Protein AF-A0A345YAT4-F1 (afdb_monomer_lite)

Foldseek 3Di:
DDDPDDPVRVVVVVVPDDPDPDPVLVVVVVVCVVVVQDWDAFDPVDPPGFGTHRVVVRDTHHDDDPPDDPPPPDD

pLDDT: mean 79.28, std 13.4, range [42.62, 93.38]

Radius of gyration: 16.83 Å; chains: 1; bounding box: 40×44×39 Å

Secondary structure (DSSP, 8-state):
----S-HHHHHHHHHT--SSS-HHHHHHHHHHHHTT---EE--TTSTT--SEEEGGGTEEE------S-------

Organism: NCBI:txid2182384

Sequence (75 aa):
MTDTLSTAERSKRMGLVRSRDTKPEMIIRRLVHSMGYRYRLHAPELPGRPDLVFRPRKRVVFVHDCSAYHRLRSE

InterPro domains:
  IPR004603 DNA mismatch endonuclease VSR [PF03852] (2-67)
  IPR011335 Restriction endonuclease type II-like [SSF52980] (3-71)

Structure (mmCIF, N/CA/C/O backbone):
data_AF-A0A345YAT4-F1
#
_entry.id   AF-A0A345YAT4-F1
#
loop_
_atom_site.group_PDB
_atom_site.id
_atom_site.type_symbol
_atom_site.label_atom_id
_atom_site.label_alt_id
_atom_site.label_comp_id
_atom_site.label_asym_id
_atom_site.label_entity_id
_atom_site.label_seq_id
_atom_site.pdbx_PDB_ins_code
_atom_site.Cartn_x
_atom_site.Cartn_y
_atom_site.Cartn_z
_atom_site.occupancy
_atom_site.B_iso_or_equiv
_atom_site.auth_seq_id
_atom_site.auth_comp_id
_atom_site.auth_asym_id
_atom_site.auth_atom_id
_atom_site.pdbx_PDB_model_num
ATOM 1 N N . MET A 1 1 ? 24.677 -17.708 -12.583 1.00 49.81 1 MET A N 1
ATOM 2 C CA . MET A 1 1 ? 23.318 -17.590 -13.155 1.00 49.81 1 MET A CA 1
ATOM 3 C C . MET A 1 1 ? 23.413 -16.668 -14.352 1.00 49.81 1 MET A C 1
ATOM 5 O O . MET A 1 1 ? 23.906 -15.562 -14.183 1.00 49.81 1 MET A O 1
ATOM 9 N N . THR A 1 2 ? 23.023 -17.130 -15.536 1.00 64.19 2 THR A N 1
ATOM 10 C CA . THR A 1 2 ? 23.116 -16.344 -16.774 1.00 64.19 2 THR A CA 1
ATOM 11 C C . THR A 1 2 ? 21.766 -15.692 -17.029 1.00 64.19 2 THR A C 1
ATOM 13 O O . THR A 1 2 ? 20.739 -16.370 -16.972 1.00 64.19 2 THR A O 1
ATOM 16 N N . ASP A 1 3 ? 21.761 -14.380 -17.253 1.00 70.81 3 ASP A N 1
ATOM 17 C CA . ASP A 1 3 ? 20.574 -13.690 -17.748 1.00 70.81 3 ASP A CA 1
ATOM 18 C C . ASP A 1 3 ? 20.178 -14.305 -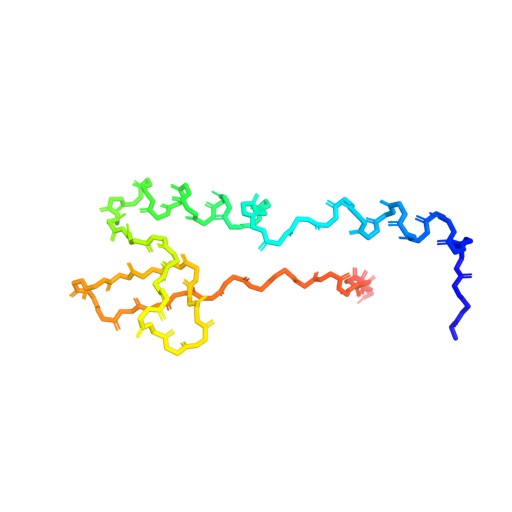19.090 1.00 70.81 3 ASP A C 1
ATOM 20 O O . ASP A 1 3 ? 20.978 -14.346 -20.021 1.00 70.81 3 ASP A O 1
ATOM 24 N N . T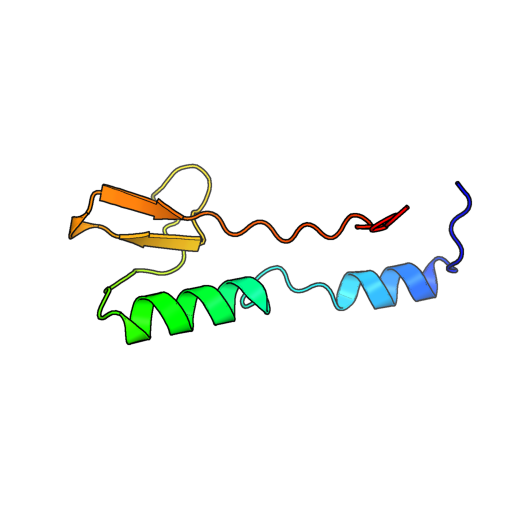HR A 1 4 ? 18.964 -14.838 -19.161 1.00 83.69 4 THR A N 1
ATOM 25 C CA . THR A 1 4 ? 18.410 -15.422 -20.388 1.00 83.69 4 THR A CA 1
ATOM 26 C C . THR A 1 4 ? 17.838 -14.357 -21.319 1.00 83.69 4 THR A C 1
ATOM 28 O O . THR A 1 4 ? 17.430 -14.689 -22.427 1.00 83.69 4 THR A O 1
ATOM 31 N N . LEU A 1 5 ? 17.793 -13.094 -20.882 1.00 83.00 5 LEU A N 1
ATOM 32 C CA . LEU A 1 5 ? 17.233 -11.974 -21.627 1.00 83.00 5 LEU A CA 1
ATOM 33 C C . LEU A 1 5 ? 18.335 -11.040 -22.125 1.00 83.00 5 LEU A C 1
ATOM 35 O O . LEU A 1 5 ? 19.328 -10.794 -21.443 1.00 83.00 5 LEU A O 1
ATOM 39 N N . SER A 1 6 ? 18.121 -10.450 -23.296 1.00 86.38 6 SER A N 1
ATOM 40 C CA . SER A 1 6 ? 18.902 -9.294 -23.730 1.00 86.38 6 SER A CA 1
ATOM 41 C C . SER A 1 6 ? 18.582 -8.063 -22.871 1.00 86.38 6 SER A C 1
ATOM 43 O O . SER A 1 6 ? 17.500 -7.934 -22.285 1.00 86.38 6 SER A O 1
ATOM 45 N N . THR A 1 7 ? 19.497 -7.093 -22.840 1.00 85.19 7 THR A N 1
ATOM 46 C CA . THR A 1 7 ? 19.324 -5.824 -22.110 1.00 85.19 7 THR A CA 1
ATOM 47 C C . THR A 1 7 ? 18.021 -5.102 -22.477 1.00 85.19 7 THR A C 1
ATOM 49 O O . THR A 1 7 ? 17.338 -4.560 -21.604 1.00 85.19 7 THR A O 1
ATOM 52 N N . ALA A 1 8 ? 17.637 -5.127 -23.757 1.00 88.19 8 ALA A N 1
ATOM 53 C CA . ALA A 1 8 ? 16.411 -4.499 -24.245 1.00 88.19 8 ALA A CA 1
ATOM 54 C C . ALA A 1 8 ? 15.151 -5.226 -23.744 1.00 88.19 8 ALA A C 1
ATOM 56 O O . ALA A 1 8 ? 14.203 -4.586 -23.284 1.00 88.19 8 ALA A O 1
ATOM 57 N N . GLU A 1 9 ? 15.150 -6.561 -23.768 1.00 86.06 9 GLU A N 1
ATOM 58 C CA . GLU A 1 9 ? 14.040 -7.377 -23.265 1.00 86.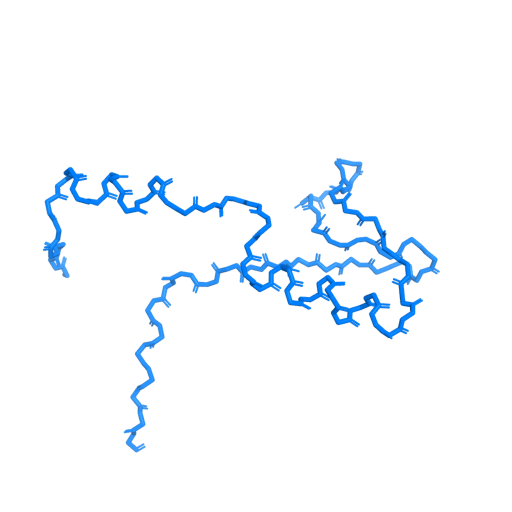06 9 GLU A CA 1
ATOM 59 C C . GLU A 1 9 ? 13.867 -7.227 -21.755 1.00 86.06 9 GLU A C 1
ATOM 61 O O . GLU A 1 9 ? 12.741 -7.099 -21.269 1.00 86.06 9 GLU A O 1
ATOM 66 N N . ARG A 1 10 ? 14.977 -7.175 -21.012 1.00 84.75 10 ARG A N 1
ATOM 67 C CA . ARG A 1 10 ? 14.977 -6.890 -19.577 1.00 84.75 10 ARG A CA 1
ATOM 68 C C . ARG A 1 10 ? 14.383 -5.517 -19.291 1.00 84.75 10 ARG A C 1
ATOM 70 O O . ARG A 1 10 ? 13.486 -5.422 -18.460 1.00 84.75 10 ARG A O 1
ATOM 77 N N . SER A 1 11 ? 14.843 -4.474 -19.981 1.00 84.25 11 SER A N 1
ATOM 78 C CA . SER A 1 11 ? 14.334 -3.108 -19.802 1.00 84.25 11 SER A CA 1
ATOM 79 C C . SER A 1 11 ? 12.827 -3.030 -20.066 1.00 84.25 11 SER A C 1
ATOM 81 O O . SER A 1 11 ? 12.068 -2.540 -19.227 1.00 84.25 11 SER A O 1
ATOM 83 N N . LYS A 1 12 ? 12.361 -3.638 -21.166 1.00 86.88 12 LYS A N 1
ATOM 84 C CA . LYS A 1 12 ? 10.932 -3.735 -21.493 1.00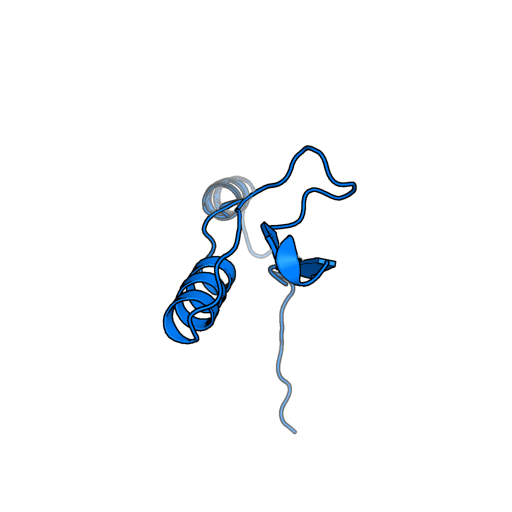 86.88 12 LYS A CA 1
ATOM 85 C C . LYS A 1 12 ? 10.146 -4.470 -20.406 1.00 86.88 12 LYS A C 1
ATOM 87 O O . LYS A 1 12 ? 9.071 -4.020 -20.022 1.00 86.88 12 LYS A O 1
ATOM 92 N N . ARG A 1 13 ? 10.672 -5.587 -19.893 1.00 82.62 13 ARG A N 1
ATOM 93 C CA . ARG A 1 13 ? 10.017 -6.393 -18.851 1.00 82.62 13 ARG A CA 1
ATOM 94 C C . ARG A 1 13 ? 9.952 -5.658 -17.513 1.00 82.62 13 ARG A C 1
ATOM 96 O O . ARG A 1 13 ? 8.902 -5.664 -16.880 1.00 82.62 13 ARG A O 1
ATOM 103 N N . MET A 1 14 ? 11.032 -4.990 -17.113 1.00 80.06 14 MET A N 1
ATOM 104 C CA . MET A 1 14 ? 11.077 -4.175 -15.896 1.00 80.06 14 MET A CA 1
ATOM 105 C C . MET A 1 14 ? 10.145 -2.962 -15.988 1.00 80.06 14 MET A C 1
ATOM 107 O O . MET A 1 14 ? 9.497 -2.632 -15.002 1.00 80.06 14 MET A O 1
ATOM 111 N N . GLY A 1 15 ? 9.988 -2.358 -17.172 1.00 80.31 15 GLY A N 1
ATOM 112 C CA . GLY A 1 15 ? 9.030 -1.270 -17.400 1.00 80.31 1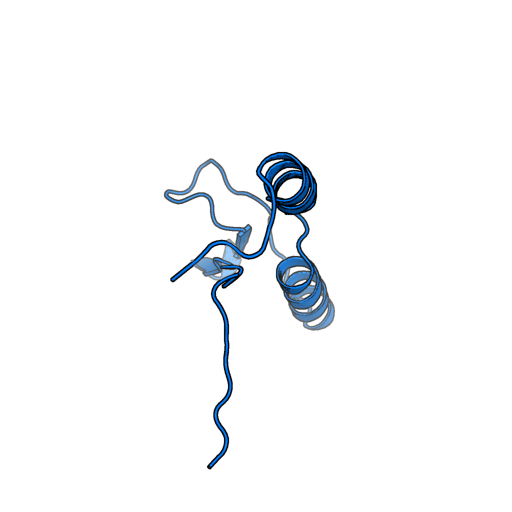5 GLY A CA 1
ATOM 113 C C . GLY A 1 15 ? 7.555 -1.670 -17.239 1.00 80.31 15 GLY A C 1
ATOM 114 O O . GLY A 1 15 ? 6.707 -0.806 -17.031 1.00 80.31 15 GLY A O 1
ATOM 115 N N . LEU A 1 16 ? 7.234 -2.969 -17.297 1.00 80.31 16 LEU A N 1
ATOM 116 C CA . LEU A 1 16 ? 5.883 -3.484 -17.039 1.00 80.31 16 LEU A CA 1
ATOM 117 C C . LEU A 1 16 ? 5.597 -3.693 -15.545 1.00 80.31 16 LEU A C 1
ATOM 119 O O . LEU A 1 16 ? 4.433 -3.850 -15.165 1.00 80.31 16 LEU A O 1
ATOM 123 N N . VAL A 1 17 ? 6.630 -3.715 -14.699 1.00 78.00 17 VAL A N 1
ATOM 124 C CA . VAL A 1 17 ? 6.475 -3.878 -13.252 1.00 78.00 17 VAL A CA 1
ATOM 125 C C . VAL A 1 17 ? 5.928 -2.572 -12.682 1.00 78.00 17 VAL A C 1
ATOM 127 O O . VAL A 1 17 ? 6.616 -1.556 -12.620 1.00 78.00 17 VAL A O 1
ATOM 130 N N . ARG A 1 18 ? 4.654 -2.589 -12.284 1.00 71.62 18 ARG A N 1
ATOM 131 C CA . ARG A 1 18 ? 4.007 -1.443 -11.640 1.00 71.62 18 ARG A CA 1
ATOM 132 C C . ARG A 1 18 ? 4.421 -1.376 -10.173 1.00 71.62 18 ARG A C 1
ATOM 134 O O . ARG A 1 18 ? 4.456 -2.394 -9.497 1.00 71.62 18 ARG A O 1
ATOM 141 N N . SER A 1 19 ? 4.670 -0.166 -9.684 1.00 71.38 19 SER A N 1
ATOM 142 C CA . SER A 1 19 ? 4.977 0.109 -8.275 1.00 71.38 19 SER A CA 1
ATOM 143 C C . SER A 1 19 ? 3.739 0.284 -7.386 1.00 71.38 19 SER A C 1
ATOM 145 O O . SER A 1 19 ? 3.886 0.446 -6.181 1.00 71.38 19 SER A O 1
ATOM 147 N N . ARG A 1 20 ? 2.537 0.304 -7.975 1.00 73.56 20 ARG A N 1
ATOM 148 C CA . ARG A 1 20 ? 1.246 0.538 -7.308 1.00 73.56 20 ARG A CA 1
ATOM 149 C C . ARG A 1 20 ? 0.116 -0.168 -8.046 1.00 73.56 20 ARG A C 1
ATOM 151 O O . ARG A 1 20 ? 0.252 -0.443 -9.245 1.00 73.56 20 ARG A O 1
ATOM 158 N N . ASP A 1 21 ? -0.987 -0.401 -7.344 1.00 78.31 21 ASP A N 1
ATOM 159 C CA . ASP A 1 21 ? -2.173 -1.103 -7.838 1.00 78.31 21 ASP A CA 1
ATOM 160 C C . ASP A 1 21 ? -1.808 -2.476 -8.421 1.00 78.31 21 ASP A C 1
ATOM 162 O O . ASP A 1 21 ? -2.326 -2.913 -9.457 1.00 78.31 21 ASP A O 1
ATOM 166 N N . THR A 1 22 ? -0.858 -3.159 -7.779 1.00 82.75 22 THR A N 1
ATOM 167 C CA . THR A 1 22 ? -0.451 -4.493 -8.207 1.00 82.75 22 THR A CA 1
ATOM 168 C C . THR A 1 22 ? -1.585 -5.485 -7.959 1.00 82.75 22 THR A C 1
ATOM 170 O O . THR A 1 22 ? -2.517 -5.246 -7.186 1.00 82.75 22 THR A O 1
ATOM 173 N N . LYS A 1 23 ? -1.549 -6.628 -8.651 1.00 83.06 23 LYS A N 1
ATOM 174 C CA . LYS A 1 23 ? -2.580 -7.664 -8.496 1.00 83.06 23 LYS A CA 1
ATOM 175 C C . LYS A 1 23 ? -2.809 -8.064 -7.026 1.00 83.06 23 LYS A C 1
ATOM 177 O O . LYS A 1 23 ? -3.978 -8.080 -6.635 1.00 83.06 23 LYS A O 1
ATOM 182 N N . PRO A 1 24 ? -1.779 -8.361 -6.205 1.00 84.12 24 PRO A N 1
ATOM 183 C CA . PRO A 1 24 ? -2.012 -8.694 -4.800 1.00 84.12 24 PRO A CA 1
ATOM 184 C C . PRO A 1 24 ? -2.560 -7.516 -3.994 1.00 84.12 24 PRO A C 1
ATOM 186 O O . PRO A 1 24 ? -3.475 -7.720 -3.196 1.00 84.12 24 PRO A O 1
ATOM 189 N N . GLU A 1 25 ? -2.096 -6.287 -4.243 1.00 86.12 25 GLU A N 1
ATOM 190 C CA . GLU A 1 25 ? -2.637 -5.092 -3.586 1.00 86.12 25 GLU A CA 1
ATOM 191 C C . GLU A 1 25 ? -4.146 -4.955 -3.851 1.00 86.12 25 GLU A C 1
ATOM 193 O O . GLU A 1 25 ? -4.945 -4.777 -2.928 1.00 86.12 25 GLU A O 1
ATOM 198 N N . MET A 1 26 ? -4.563 -5.139 -5.107 1.00 87.56 26 MET A N 1
ATOM 199 C CA . MET A 1 26 ? -5.966 -5.075 -5.513 1.00 87.56 26 MET A CA 1
ATOM 200 C C . MET A 1 26 ? -6.822 -6.194 -4.909 1.00 87.56 26 MET A C 1
ATOM 202 O O . MET A 1 26 ? -7.976 -5.949 -4.548 1.00 87.56 26 MET A O 1
ATOM 206 N N . ILE A 1 27 ? -6.283 -7.411 -4.776 1.00 89.38 27 ILE A N 1
ATOM 207 C CA . ILE A 1 27 ? -6.978 -8.530 -4.120 1.00 89.38 27 ILE A CA 1
ATOM 208 C C . ILE A 1 27 ? -7.234 -8.196 -2.651 1.00 89.38 27 ILE A C 1
ATOM 210 O O . ILE A 1 27 ? -8.375 -8.288 -2.196 1.00 89.38 27 ILE A O 1
ATOM 214 N N . ILE A 1 28 ? -6.204 -7.747 -1.929 1.00 89.38 28 ILE A N 1
ATOM 215 C CA . ILE A 1 28 ? -6.328 -7.388 -0.514 1.00 89.38 28 ILE A CA 1
ATOM 216 C C . ILE A 1 28 ? -7.335 -6.248 -0.363 1.00 89.38 28 ILE A C 1
ATOM 218 O O . ILE A 1 28 ? -8.269 -6.365 0.425 1.00 89.38 28 ILE A O 1
ATOM 222 N N . ARG A 1 29 ? -7.225 -5.188 -1.173 1.00 90.12 29 ARG A N 1
ATOM 223 C CA . ARG A 1 29 ? -8.153 -4.044 -1.168 1.00 90.12 29 ARG A CA 1
ATOM 224 C C . ARG A 1 29 ? -9.612 -4.452 -1.330 1.00 90.12 29 ARG A C 1
ATOM 226 O O . ARG A 1 29 ? -10.468 -3.909 -0.628 1.00 90.12 29 ARG A O 1
ATOM 233 N N . ARG A 1 30 ? -9.898 -5.392 -2.235 1.00 90.94 30 ARG A N 1
ATOM 234 C CA . ARG A 1 30 ? -11.248 -5.940 -2.434 1.00 90.94 30 ARG A CA 1
ATOM 235 C C . ARG A 1 30 ? -11.702 -6.753 -1.227 1.00 90.94 30 ARG A C 1
ATOM 237 O O . ARG A 1 30 ? -12.821 -6.546 -0.776 1.00 90.94 30 ARG A O 1
ATOM 244 N N . LEU A 1 31 ? -10.828 -7.597 -0.680 1.00 91.69 31 LEU A N 1
ATOM 245 C CA . LEU A 1 31 ? -11.116 -8.446 0.477 1.00 91.69 31 LEU A CA 1
ATOM 246 C C . LEU A 1 31 ? -11.456 -7.626 1.729 1.00 91.69 31 LEU A C 1
ATOM 248 O O . LEU A 1 31 ? -12.500 -7.830 2.347 1.00 91.69 31 LEU A O 1
ATOM 252 N N . VAL A 1 32 ? -10.611 -6.658 2.098 1.00 91.25 32 VAL A N 1
ATOM 253 C CA . VAL A 1 32 ? -10.896 -5.814 3.269 1.00 91.25 32 VAL A CA 1
ATOM 254 C C . VAL A 1 32 ? -12.131 -4.945 3.056 1.00 91.25 32 VAL A C 1
ATOM 256 O O . VAL A 1 32 ? -12.896 -4.748 3.998 1.00 91.25 32 VAL A O 1
ATOM 259 N N . HIS A 1 33 ? -12.377 -4.482 1.827 1.00 90.56 33 HIS A N 1
ATOM 260 C CA . HIS A 1 33 ? -13.601 -3.750 1.512 1.00 90.56 33 HIS A CA 1
ATOM 261 C C . HIS A 1 33 ? -14.851 -4.637 1.635 1.00 90.56 33 HIS A C 1
ATOM 263 O O . HIS A 1 33 ? -15.833 -4.207 2.237 1.00 90.56 33 HIS A O 1
ATOM 269 N N . SER A 1 34 ? -14.821 -5.880 1.135 1.00 93.38 34 SER A N 1
ATOM 270 C CA . SER A 1 34 ? -15.946 -6.820 1.265 1.00 93.38 34 SER A CA 1
ATOM 271 C C . SER A 1 34 ? -16.208 -7.236 2.712 1.00 93.38 34 SER A C 1
ATOM 273 O O . SER A 1 34 ? -17.346 -7.502 3.074 1.00 93.38 34 SER A O 1
ATOM 275 N N . MET A 1 35 ? -15.177 -7.238 3.560 1.00 91.06 35 MET A N 1
ATOM 276 C CA . MET A 1 35 ? -15.302 -7.464 5.005 1.00 91.06 35 MET A CA 1
ATOM 277 C C . MET A 1 35 ? -15.811 -6.227 5.778 1.00 91.06 35 MET A C 1
ATOM 279 O O . MET A 1 35 ? -15.912 -6.265 7.002 1.00 91.06 35 MET A O 1
ATOM 283 N N . GLY A 1 36 ? -16.104 -5.109 5.101 1.00 91.69 36 GLY A N 1
ATOM 284 C CA . GLY A 1 36 ? -16.607 -3.882 5.730 1.00 91.69 36 GLY A CA 1
ATOM 285 C C . GLY A 1 36 ? -15.530 -3.025 6.406 1.00 91.69 36 GLY A C 1
ATOM 286 O O . GLY A 1 36 ? -15.846 -2.067 7.120 1.00 91.69 36 GLY A O 1
ATOM 287 N N . TYR A 1 37 ? -14.246 -3.323 6.192 1.00 88.94 37 TYR A N 1
ATOM 288 C CA . TYR A 1 37 ? -13.167 -2.510 6.735 1.00 88.94 37 TYR A CA 1
ATOM 289 C C . TYR A 1 37 ? -12.966 -1.240 5.907 1.00 88.94 37 TYR A C 1
ATOM 291 O O . TYR A 1 37 ? -12.708 -1.271 4.705 1.00 88.94 37 TYR A O 1
ATOM 299 N N . ARG A 1 38 ? -13.008 -0.093 6.589 1.00 88.69 38 ARG A N 1
ATOM 300 C CA . ARG A 1 38 ? -12.564 1.188 6.035 1.00 88.69 38 ARG A CA 1
ATOM 301 C C . ARG A 1 38 ? -11.052 1.313 6.205 1.00 88.69 38 ARG A C 1
ATOM 303 O O . ARG A 1 38 ? -10.538 1.152 7.314 1.00 88.69 38 ARG A O 1
ATOM 310 N N . TYR A 1 39 ? -10.365 1.630 5.116 1.00 90.69 39 TYR A N 1
ATOM 311 C CA . TYR A 1 39 ? -8.928 1.877 5.082 1.00 90.69 39 TYR A CA 1
ATOM 312 C C . TYR A 1 39 ? -8.630 3.178 4.341 1.00 90.69 39 TYR A C 1
ATOM 314 O O . TYR A 1 39 ? -9.439 3.662 3.549 1.00 90.69 39 TYR A O 1
ATOM 322 N N . ARG A 1 40 ? -7.452 3.741 4.602 1.00 88.25 40 ARG A N 1
ATOM 323 C CA . ARG A 1 40 ? -6.841 4.768 3.759 1.00 88.25 40 ARG A CA 1
ATOM 324 C C . ARG A 1 40 ? -5.681 4.154 2.995 1.00 88.25 40 ARG A C 1
ATOM 326 O O . ARG A 1 40 ? -4.957 3.331 3.551 1.00 88.25 40 ARG A O 1
ATOM 333 N N . LEU A 1 41 ? -5.544 4.558 1.741 1.00 86.06 41 LEU A N 1
ATOM 334 C CA . LEU A 1 41 ? -4.410 4.203 0.898 1.00 86.06 41 LEU A CA 1
ATOM 335 C C . LEU A 1 41 ? -3.305 5.229 1.087 1.00 86.06 41 LEU A C 1
ATOM 337 O O . LEU A 1 41 ? -3.618 6.407 1.257 1.00 86.06 41 LEU A O 1
ATOM 341 N N . HIS A 1 42 ? -2.058 4.761 1.038 1.00 72.81 42 HIS A N 1
ATOM 342 C CA . HIS A 1 42 ? -0.843 5.575 1.010 1.00 72.81 42 HIS A CA 1
ATOM 343 C C . HIS A 1 42 ? -0.847 6.704 2.049 1.00 72.81 42 HIS A C 1
ATOM 345 O O . HIS A 1 42 ? -1.210 7.841 1.757 1.00 72.81 42 HIS A O 1
ATOM 351 N N . ALA A 1 43 ? -0.421 6.391 3.272 1.00 80.19 43 ALA A N 1
ATOM 352 C CA . ALA A 1 43 ? -0.212 7.395 4.311 1.00 80.19 43 ALA A CA 1
ATOM 353 C C . ALA A 1 43 ? 1.247 7.888 4.281 1.00 80.19 43 ALA A C 1
ATOM 355 O O . ALA A 1 43 ? 2.102 7.243 4.898 1.00 80.19 43 ALA A O 1
ATOM 356 N N . PRO A 1 44 ? 1.575 8.989 3.570 1.00 78.25 44 PRO A N 1
ATOM 357 C CA . PRO A 1 44 ? 2.928 9.546 3.574 1.00 78.25 44 PRO A CA 1
ATOM 358 C C . PRO A 1 44 ? 3.338 10.063 4.955 1.00 78.25 44 PRO A C 1
ATOM 360 O O . PRO A 1 44 ? 4.528 10.210 5.214 1.00 78.25 44 PRO A O 1
ATOM 363 N N . GLU A 1 45 ? 2.371 10.319 5.840 1.00 83.44 45 GLU A N 1
ATOM 364 C CA . GLU A 1 45 ? 2.611 10.731 7.220 1.00 83.44 45 GLU A CA 1
ATOM 365 C C . GLU A 1 45 ? 3.183 9.612 8.108 1.00 83.44 45 GLU A C 1
ATOM 367 O O . GLU A 1 45 ? 3.604 9.887 9.229 1.00 83.44 45 GLU A O 1
ATOM 372 N N . LEU A 1 46 ? 3.187 8.356 7.639 1.00 81.12 46 LEU A N 1
ATOM 373 C CA . LEU A 1 46 ? 3.695 7.211 8.393 1.00 81.12 46 LEU A CA 1
ATOM 374 C C . LEU A 1 46 ? 5.045 6.718 7.848 1.00 81.12 46 LEU A C 1
ATOM 376 O O . LEU A 1 46 ? 5.240 6.654 6.628 1.00 81.12 46 LEU A O 1
ATOM 380 N N . PRO A 1 47 ? 5.972 6.307 8.737 1.00 80.94 47 PRO A N 1
ATOM 381 C CA . PRO A 1 47 ? 7.248 5.740 8.321 1.00 80.94 47 PRO A CA 1
ATOM 382 C C . PRO A 1 47 ? 7.019 4.482 7.472 1.00 80.94 47 PRO A C 1
ATOM 384 O O . PRO A 1 47 ? 6.153 3.660 7.770 1.00 80.94 47 PRO A O 1
ATOM 387 N N . GLY A 1 48 ? 7.788 4.343 6.392 1.00 78.88 48 GLY A N 1
ATOM 388 C CA . GLY A 1 48 ? 7.717 3.187 5.493 1.00 78.88 48 GLY A CA 1
ATOM 389 C C . GLY A 1 48 ? 6.611 3.230 4.434 1.00 78.88 48 GLY A C 1
ATOM 390 O O . GLY A 1 48 ? 6.581 2.331 3.604 1.00 78.88 48 GLY A O 1
ATOM 391 N N . ARG A 1 49 ? 5.747 4.260 4.407 1.00 81.75 49 ARG A N 1
ATOM 392 C CA . ARG A 1 49 ? 4.661 4.427 3.411 1.00 81.75 49 ARG A CA 1
ATOM 393 C C . ARG A 1 49 ? 3.796 3.161 3.250 1.00 81.75 49 ARG A C 1
ATOM 395 O O . ARG A 1 49 ? 3.789 2.561 2.178 1.00 81.75 49 ARG A O 1
ATOM 402 N N . PRO A 1 50 ? 3.064 2.756 4.301 1.00 86.44 50 PRO A N 1
ATOM 403 C CA . PRO A 1 50 ? 2.192 1.585 4.244 1.00 86.44 50 PRO A CA 1
ATOM 404 C C . PRO A 1 50 ? 1.123 1.707 3.150 1.00 86.44 50 PRO A C 1
ATOM 406 O O . PRO A 1 50 ? 0.557 2.787 2.940 1.00 86.44 50 PRO A O 1
ATOM 409 N N . ASP A 1 51 ? 0.807 0.581 2.508 1.00 85.31 51 ASP A N 1
ATOM 410 C CA . ASP A 1 51 ? -0.181 0.502 1.425 1.00 85.31 51 ASP A CA 1
ATOM 411 C C . ASP A 1 51 ? -1.603 0.702 1.949 1.00 85.31 51 ASP A C 1
ATOM 413 O O . ASP A 1 51 ? -2.398 1.447 1.375 1.00 85.31 51 ASP A O 1
ATOM 417 N N . LEU A 1 52 ? -1.913 0.075 3.087 1.00 89.25 52 LEU A N 1
ATOM 418 C CA . LEU A 1 52 ? -3.233 0.095 3.712 1.00 89.25 52 LEU A CA 1
ATOM 419 C C . LEU A 1 52 ? -3.124 0.513 5.176 1.00 89.25 52 LEU A C 1
ATOM 421 O O . LEU A 1 52 ? -2.425 -0.113 5.976 1.00 89.25 52 LEU A O 1
ATOM 425 N N . VAL A 1 53 ? -3.876 1.548 5.550 1.00 91.44 53 VAL A N 1
ATOM 426 C CA . VAL A 1 53 ? -3.883 2.095 6.911 1.00 91.44 53 VAL A CA 1
ATOM 427 C C . VAL A 1 53 ? -5.273 2.039 7.523 1.00 91.44 53 VAL A C 1
ATOM 429 O O . VAL A 1 53 ? -6.224 2.651 7.029 1.00 91.44 53 VAL A O 1
ATOM 432 N N . PHE A 1 54 ? -5.371 1.370 8.669 1.00 91.12 54 PHE A N 1
ATOM 433 C CA . PHE A 1 54 ? -6.591 1.219 9.456 1.00 91.12 54 PHE A CA 1
ATOM 434 C C . PHE A 1 54 ? -6.511 2.088 10.715 1.00 91.12 54 PHE A C 1
ATOM 436 O O . PHE A 1 54 ? -6.243 1.596 11.813 1.00 91.12 54 PHE A O 1
ATOM 443 N N . ARG A 1 55 ? -6.772 3.394 10.563 1.00 86.56 55 ARG A N 1
ATOM 444 C CA . ARG A 1 55 ? -6.707 4.389 11.656 1.00 86.56 55 ARG A CA 1
ATOM 445 C C . ARG A 1 55 ? -7.495 3.988 12.919 1.00 86.56 55 ARG A C 1
ATOM 447 O O . ARG A 1 55 ? -6.881 3.981 13.983 1.00 86.56 55 ARG A O 1
ATOM 454 N N . PRO A 1 56 ? -8.781 3.575 12.845 1.00 86.38 56 PRO A N 1
ATOM 455 C CA . PRO A 1 56 ? -9.547 3.206 14.043 1.00 86.38 56 PRO A CA 1
ATOM 456 C C . PRO A 1 56 ? -8.964 2.009 14.800 1.00 86.38 56 PRO A C 1
ATOM 458 O O . PRO A 1 56 ? -9.154 1.875 16.001 1.00 86.38 56 PRO A O 1
ATOM 461 N N . ARG A 1 57 ? -8.250 1.129 14.090 1.00 87.31 57 ARG A N 1
ATOM 462 C CA . ARG A 1 57 ? -7.673 -0.103 14.641 1.00 87.31 57 ARG A CA 1
ATOM 463 C C . ARG A 1 57 ? -6.192 0.042 14.984 1.00 87.31 57 ARG A C 1
ATOM 465 O O . ARG A 1 57 ? -5.615 -0.897 15.518 1.00 87.31 57 ARG A O 1
ATOM 472 N N . LYS A 1 58 ? -5.577 1.189 14.665 1.00 88.56 58 LYS A N 1
ATOM 473 C CA . LYS A 1 58 ? -4.134 1.442 14.798 1.00 88.56 58 LYS A CA 1
ATOM 474 C C . LYS A 1 58 ? -3.284 0.329 14.157 1.00 88.56 58 LYS A C 1
ATOM 476 O O . LYS A 1 58 ? -2.278 -0.094 14.719 1.00 88.56 58 LYS A O 1
ATOM 481 N N . ARG A 1 59 ? -3.710 -0.176 12.991 1.00 89.00 59 ARG A N 1
ATOM 482 C CA . ARG A 1 59 ? -2.999 -1.214 12.219 1.00 89.00 59 ARG A CA 1
ATOM 483 C C . ARG A 1 59 ? -2.620 -0.703 10.832 1.00 89.00 59 ARG A C 1
ATOM 485 O O . ARG A 1 59 ? -3.345 0.106 10.249 1.00 89.00 59 ARG A O 1
ATOM 492 N N . VAL A 1 60 ? -1.514 -1.218 10.309 1.00 90.56 60 VAL A N 1
ATOM 493 C CA . VAL A 1 60 ? -1.013 -0.958 8.954 1.00 90.56 60 VAL A CA 1
ATOM 494 C C . VAL A 1 60 ? -0.688 -2.284 8.273 1.00 90.56 60 VAL A C 1
ATOM 496 O O . VAL A 1 60 ? -0.341 -3.247 8.956 1.00 90.56 60 VAL A O 1
ATOM 499 N N . VAL A 1 61 ? -0.825 -2.339 6.952 1.00 87.62 61 VAL A N 1
ATOM 500 C CA . VAL A 1 61 ? -0.458 -3.503 6.136 1.00 87.62 61 VAL A CA 1
ATOM 501 C C . VAL A 1 61 ? 0.484 -3.041 5.030 1.00 87.62 61 VAL A C 1
ATOM 503 O O . VAL A 1 61 ? 0.198 -2.059 4.344 1.00 87.62 61 VAL A O 1
ATOM 506 N N . PHE A 1 62 ? 1.589 -3.771 4.891 1.00 86.38 62 PHE A N 1
ATOM 507 C CA . PHE A 1 62 ? 2.559 -3.642 3.810 1.00 86.38 62 PHE A CA 1
ATOM 508 C C . PHE A 1 62 ? 2.373 -4.820 2.857 1.00 86.38 62 PHE A C 1
ATOM 510 O O . PHE A 1 62 ? 2.378 -5.977 3.287 1.00 86.38 62 PHE A O 1
ATOM 517 N N . VAL A 1 63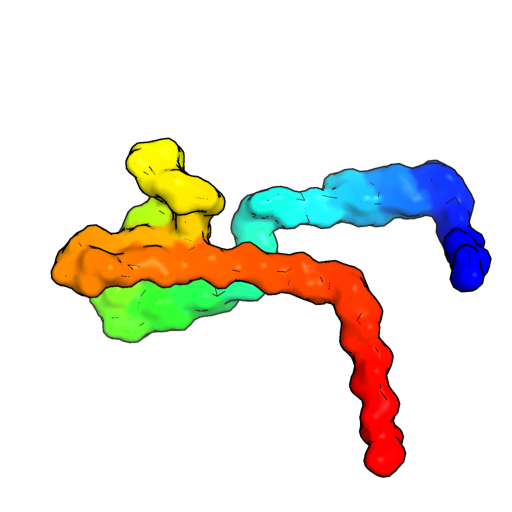 ? 2.173 -4.530 1.578 1.00 82.50 63 VAL A N 1
ATOM 518 C CA . VAL A 1 63 ? 2.011 -5.521 0.520 1.00 82.50 63 VAL A CA 1
ATOM 519 C C . VAL A 1 63 ? 3.327 -5.595 -0.241 1.00 82.50 63 VAL A C 1
ATOM 521 O O . VAL A 1 63 ? 3.673 -4.711 -1.017 1.00 82.50 63 VAL A O 1
ATOM 524 N N . HIS A 1 64 ? 4.086 -6.662 -0.006 1.00 76.81 64 HIS A N 1
ATOM 525 C CA . HIS A 1 64 ? 5.328 -6.908 -0.728 1.00 76.81 64 HIS A CA 1
ATOM 526 C C . HIS A 1 64 ? 5.077 -7.868 -1.892 1.00 76.81 64 HIS A C 1
ATOM 528 O O . HIS A 1 64 ? 4.749 -9.036 -1.686 1.00 76.81 64 HIS A O 1
ATOM 534 N N . ASP A 1 65 ? 5.269 -7.390 -3.120 1.00 67.44 65 ASP A N 1
ATOM 535 C CA . ASP A 1 65 ? 5.344 -8.253 -4.297 1.00 67.44 65 ASP A CA 1
ATOM 536 C C . ASP A 1 65 ? 6.691 -8.991 -4.305 1.00 67.44 65 ASP A C 1
ATOM 538 O O . ASP A 1 65 ? 7.731 -8.439 -4.675 1.00 67.44 65 ASP A O 1
ATOM 542 N N . CYS A 1 66 ? 6.690 -10.261 -3.892 1.00 67.62 66 CYS A N 1
ATOM 543 C CA . CYS A 1 66 ? 7.856 -11.123 -4.056 1.00 67.62 66 CYS A CA 1
ATOM 544 C C . CYS A 1 66 ? 7.975 -11.526 -5.534 1.00 67.62 66 CYS A C 1
ATOM 546 O O . CYS A 1 66 ? 7.324 -12.455 -6.005 1.00 67.62 66 CYS A O 1
ATOM 548 N N . SER A 1 67 ? 8.800 -10.795 -6.282 1.00 60.78 67 SER A N 1
ATOM 549 C CA . SER A 1 67 ? 9.097 -11.073 -7.696 1.00 60.78 67 SER A CA 1
ATOM 550 C C . SER A 1 67 ? 10.178 -12.149 -7.892 1.00 60.78 67 SER A C 1
ATOM 552 O O . SER A 1 67 ? 10.455 -12.556 -9.022 1.00 60.78 67 SER A O 1
ATOM 554 N N . ALA A 1 68 ? 10.787 -12.632 -6.804 1.00 52.91 68 ALA A N 1
ATOM 555 C CA . ALA A 1 68 ? 11.841 -13.633 -6.834 1.00 52.91 68 ALA A CA 1
ATOM 556 C C . ALA A 1 68 ? 11.251 -15.051 -6.938 1.00 52.91 68 ALA A C 1
ATOM 558 O O . ALA A 1 68 ? 10.708 -15.577 -5.974 1.00 52.91 68 ALA A O 1
ATOM 559 N N . TYR A 1 69 ? 11.362 -15.653 -8.127 1.00 53.06 69 TYR A N 1
ATOM 560 C CA . TYR A 1 69 ? 11.417 -17.098 -8.398 1.00 53.06 69 TYR A CA 1
ATOM 561 C C . TYR A 1 69 ? 10.943 -18.037 -7.267 1.00 53.06 69 TYR A C 1
ATOM 563 O O . TYR A 1 69 ? 11.755 -18.708 -6.632 1.00 53.06 69 TYR A O 1
ATOM 571 N N . HIS A 1 70 ? 9.632 -18.203 -7.080 1.00 42.62 70 HIS A N 1
ATOM 572 C CA . HIS A 1 70 ? 9.135 -19.400 -6.401 1.00 42.62 70 HIS A CA 1
ATOM 573 C C . HIS A 1 70 ? 9.222 -20.585 -7.370 1.00 42.62 70 HIS A C 1
ATOM 575 O O . HIS A 1 70 ? 8.265 -20.937 -8.057 1.00 42.62 70 HIS A O 1
ATOM 581 N N . ARG A 1 71 ? 10.400 -21.217 -7.432 1.00 50.25 71 ARG A N 1
ATOM 582 C CA . ARG A 1 71 ? 10.507 -22.610 -7.871 1.00 50.25 71 ARG A CA 1
ATOM 583 C C . ARG A 1 71 ? 9.952 -23.457 -6.732 1.00 50.25 71 ARG A C 1
ATOM 585 O O . ARG A 1 71 ? 10.686 -23.830 -5.824 1.00 50.25 71 ARG A O 1
ATOM 592 N N . LEU A 1 72 ? 8.651 -23.725 -6.762 1.00 47.44 72 LEU A N 1
ATOM 593 C CA . LEU A 1 72 ? 8.084 -24.815 -5.977 1.00 47.44 72 LEU A CA 1
ATOM 594 C C . LEU A 1 72 ? 8.681 -26.114 -6.540 1.00 47.44 72 LEU A C 1
ATOM 596 O O . LEU A 1 72 ? 8.208 -26.637 -7.544 1.00 47.44 72 LEU A O 1
ATOM 600 N N . ARG A 1 73 ? 9.785 -26.593 -5.953 1.00 46.91 73 ARG A N 1
ATOM 601 C CA . ARG A 1 73 ? 10.129 -28.016 -6.026 1.00 46.91 73 ARG A CA 1
ATOM 602 C C . ARG A 1 73 ? 9.166 -28.717 -5.078 1.00 46.91 73 ARG A C 1
ATOM 604 O O . ARG A 1 73 ? 9.344 -28.652 -3.869 1.00 46.91 73 ARG A O 1
ATOM 611 N N . SER A 1 74 ? 8.119 -29.300 -5.639 1.00 46.25 74 SER A N 1
ATOM 612 C CA . SER A 1 74 ? 7.435 -30.436 -5.037 1.00 46.25 74 SER A CA 1
ATOM 613 C C . SER A 1 74 ? 8.230 -31.690 -5.408 1.00 46.25 74 SER A C 1
ATOM 615 O O . SER A 1 74 ? 8.210 -32.094 -6.571 1.00 46.25 74 SER A O 1
ATOM 617 N N . GLU A 1 75 ? 8.956 -32.245 -4.444 1.00 43.25 75 GLU A N 1
ATOM 618 C CA . GLU A 1 75 ? 9.330 -33.664 -4.374 1.00 43.25 75 GLU A CA 1
ATOM 619 C C . GLU A 1 75 ? 8.824 -34.192 -3.033 1.00 43.25 75 GLU A C 1
ATOM 621 O O . GLU A 1 75 ? 8.944 -33.436 -2.039 1.00 43.25 75 GLU A O 1
#